Protein AF-A0A1W0A257-F1 (afdb_monomer)

Structure (mmCIF, N/CA/C/O backbone):
data_AF-A0A1W0A257-F1
#
_entry.id   AF-A0A1W0A257-F1
#
loop_
_atom_site.group_PDB
_atom_site.id
_atom_site.type_symbol
_atom_site.label_atom_id
_atom_site.label_alt_id
_atom_site.label_comp_id
_atom_site.label_asym_id
_atom_site.label_entity_id
_atom_site.label_seq_id
_atom_site.pdbx_PDB_ins_code
_atom_site.Cartn_x
_atom_site.Cartn_y
_atom_site.Cartn_z
_atom_site.occupancy
_atom_site.B_iso_or_equiv
_atom_site.auth_seq_id
_atom_site.auth_comp_id
_atom_site.auth_asym_id
_atom_site.auth_atom_id
_atom_site.pdbx_PDB_model_num
ATOM 1 N N . MET A 1 1 ? -15.134 -41.918 17.487 1.00 39.72 1 MET A N 1
ATOM 2 C CA . MET A 1 1 ? -14.178 -40.798 17.633 1.00 39.72 1 MET A CA 1
ATOM 3 C C . MET A 1 1 ? -14.785 -39.585 16.946 1.00 39.72 1 MET A C 1
ATOM 5 O O . MET A 1 1 ? -15.093 -39.672 15.767 1.00 39.72 1 MET A O 1
ATOM 9 N N . LYS A 1 2 ? -15.097 -38.526 17.698 1.00 40.44 2 LYS A N 1
ATOM 10 C CA . LYS A 1 2 ? -15.828 -37.349 17.209 1.00 40.44 2 LYS A CA 1
ATOM 11 C C . LYS A 1 2 ? -14.792 -36.255 16.940 1.00 40.44 2 LYS A C 1
ATOM 13 O O . LYS A 1 2 ? -14.218 -35.728 17.884 1.00 40.44 2 LYS A O 1
ATOM 18 N N . ILE A 1 3 ? -14.491 -36.000 15.667 1.00 46.06 3 ILE A N 1
ATOM 19 C CA . ILE A 1 3 ? -13.588 -34.922 15.248 1.00 46.06 3 ILE A CA 1
ATOM 20 C C . ILE A 1 3 ? -14.359 -33.618 15.453 1.00 46.06 3 ILE A C 1
ATOM 22 O O . ILE A 1 3 ? -15.246 -33.281 14.673 1.00 46.06 3 ILE A O 1
ATOM 26 N N . ILE A 1 4 ? -14.082 -32.930 16.557 1.00 49.66 4 ILE A N 1
ATOM 27 C CA . ILE A 1 4 ? -14.524 -31.553 16.762 1.00 49.66 4 ILE A CA 1
ATOM 28 C C . ILE A 1 4 ? -13.617 -30.713 15.866 1.00 49.66 4 ILE A C 1
ATOM 30 O O . ILE A 1 4 ? -12.451 -30.494 16.184 1.00 49.66 4 ILE A O 1
ATOM 34 N N . GLY A 1 5 ? -14.129 -30.338 14.694 1.00 44.81 5 GLY A N 1
ATOM 35 C CA . GLY A 1 5 ? -13.441 -29.429 13.790 1.00 44.81 5 GLY A CA 1
ATOM 36 C C . GLY A 1 5 ? -13.273 -28.076 14.471 1.00 44.81 5 GLY A C 1
ATOM 37 O O . GLY A 1 5 ? -14.252 -27.357 14.661 1.00 44.81 5 GLY A O 1
ATOM 38 N N . LEU A 1 6 ? -12.037 -27.745 14.851 1.00 45.88 6 LEU A N 1
ATOM 39 C CA . LEU A 1 6 ? -11.645 -26.372 15.142 1.00 45.88 6 LEU A CA 1
ATOM 40 C C . LEU A 1 6 ? -11.796 -25.572 13.845 1.00 45.88 6 LEU A C 1
ATOM 42 O O . LEU A 1 6 ? -10.933 -25.622 12.971 1.00 45.88 6 LEU A O 1
ATOM 46 N N . LEU A 1 7 ? -12.912 -24.861 13.702 1.00 47.00 7 LEU A N 1
ATOM 47 C CA . LEU A 1 7 ? -12.991 -23.771 12.738 1.00 47.00 7 LEU A CA 1
ATOM 48 C C . LEU A 1 7 ? -11.949 -22.715 13.141 1.00 47.00 7 LEU A C 1
ATOM 50 O O . LEU A 1 7 ? -11.814 -22.444 14.340 1.00 47.00 7 LEU A O 1
ATOM 54 N N . PRO A 1 8 ? -11.201 -22.133 12.187 1.00 46.59 8 PRO A N 1
ATOM 55 C CA . PRO A 1 8 ? -10.259 -21.068 12.490 1.00 46.59 8 PRO A CA 1
ATOM 56 C C . PRO A 1 8 ? -11.037 -19.909 13.113 1.00 46.59 8 PRO A C 1
ATOM 58 O O . PRO A 1 8 ? -11.874 -19.277 12.470 1.00 46.59 8 PRO A O 1
ATOM 61 N N . PHE A 1 9 ? -10.794 -19.685 14.401 1.00 48.00 9 PHE A N 1
ATOM 62 C CA . PHE A 1 9 ? -11.344 -18.576 15.160 1.00 48.00 9 PHE A CA 1
ATOM 63 C C . PHE A 1 9 ? -10.689 -17.307 14.609 1.00 48.00 9 PHE A C 1
ATOM 65 O O . PHE A 1 9 ? -9.578 -16.957 15.000 1.00 48.00 9 PHE A O 1
ATOM 72 N N . VAL A 1 10 ? -11.326 -16.658 13.634 1.00 48.69 10 VAL A N 1
ATOM 73 C CA . VAL A 1 10 ? -10.924 -15.312 13.225 1.00 48.69 10 VAL A CA 1
ATOM 74 C C . VAL A 1 10 ? -11.527 -14.381 14.275 1.00 48.69 10 VAL A C 1
ATOM 76 O O . VAL A 1 10 ? -12.754 -14.336 14.386 1.00 48.69 10 VAL A O 1
ATOM 79 N N . PRO A 1 11 ? -10.722 -13.719 15.122 1.00 54.09 11 PRO A N 1
ATOM 80 C CA . PRO A 1 11 ? -11.260 -12.831 16.138 1.00 54.09 11 PRO A CA 1
ATOM 81 C C . PRO A 1 11 ? -11.994 -11.687 15.436 1.00 54.09 11 PRO A C 1
ATOM 83 O O . PRO A 1 11 ? -11.374 -10.847 14.789 1.00 54.09 11 PRO A O 1
ATOM 86 N N . PHE A 1 12 ? -13.321 -11.674 15.543 1.00 47.66 12 PHE A N 1
ATOM 87 C CA . PHE A 1 12 ? -14.117 -10.527 15.133 1.00 47.66 12 PHE A CA 1
ATOM 88 C C . PHE A 1 12 ? -13.803 -9.385 16.094 1.00 47.66 12 PHE A C 1
ATOM 90 O O . PHE A 1 12 ? -14.078 -9.475 17.293 1.00 47.66 12 PHE A O 1
ATOM 97 N N . VAL A 1 13 ? -13.198 -8.322 15.574 1.00 55.66 13 VAL A N 1
ATOM 98 C CA . VAL A 1 13 ? -13.011 -7.093 16.337 1.00 55.66 13 VAL A CA 1
ATOM 99 C C . VAL A 1 13 ? -14.348 -6.365 16.289 1.00 55.66 13 VAL A C 1
ATOM 101 O O . VAL A 1 13 ? -14.792 -5.936 15.231 1.00 55.66 13 VAL A O 1
ATOM 104 N N . THR A 1 14 ? -15.039 -6.265 17.422 1.00 56.56 14 THR A N 1
ATOM 105 C CA . THR A 1 14 ? -16.242 -5.434 17.520 1.00 56.56 14 THR A CA 1
ATOM 106 C C . THR A 1 14 ? -15.814 -3.968 17.522 1.00 56.56 14 THR A C 1
ATOM 108 O O . THR A 1 14 ? -15.308 -3.482 18.534 1.00 56.56 14 THR A O 1
ATOM 111 N N . GLY A 1 15 ? -15.987 -3.281 16.395 1.00 63.34 15 GLY A N 1
ATOM 112 C CA . GLY A 1 15 ? -15.700 -1.858 16.223 1.00 63.34 15 GLY A CA 1
ATOM 113 C C . GLY A 1 15 ? -16.736 -1.192 15.321 1.00 63.34 15 GLY A C 1
ATOM 114 O O . GLY A 1 15 ? -17.478 -1.861 14.605 1.00 63.34 15 GLY A O 1
ATOM 115 N N . THR A 1 16 ? -16.833 0.133 15.393 1.00 81.31 16 THR A N 1
ATOM 116 C CA . THR A 1 16 ? -17.592 0.922 14.414 1.00 81.31 16 THR A CA 1
ATOM 117 C C . THR A 1 16 ? -16.906 0.819 13.052 1.00 81.31 16 THR A C 1
ATOM 119 O O . THR A 1 16 ? -15.679 0.864 12.996 1.00 81.31 16 THR A O 1
ATOM 122 N N . GLU A 1 17 ? -17.664 0.669 11.961 1.00 85.06 17 GLU A N 1
ATOM 123 C CA . GLU A 1 17 ? -17.071 0.642 10.616 1.00 85.06 17 GLU A CA 1
ATOM 124 C C . GLU A 1 17 ? -16.333 1.957 10.330 1.00 85.06 17 GLU A C 1
ATOM 126 O O . GLU A 1 17 ? -16.857 3.036 10.619 1.00 85.06 17 GLU A O 1
ATOM 131 N N . CYS A 1 18 ? -15.121 1.860 9.783 1.00 83.62 18 CYS A N 1
ATOM 132 C CA . CYS A 1 18 ? -14.319 3.021 9.436 1.00 83.62 18 CYS A CA 1
ATOM 133 C C . CYS A 1 18 ? -15.020 3.802 8.337 1.00 83.62 18 CYS A C 1
ATOM 135 O O . CYS A 1 18 ? -15.372 3.255 7.288 1.00 83.62 18 CYS A O 1
ATOM 137 N N . VAL A 1 19 ? -15.149 5.105 8.544 1.00 82.44 19 VAL A N 1
ATOM 138 C CA . VAL A 1 19 ? -15.552 6.014 7.473 1.00 82.44 19 VAL A CA 1
ATOM 139 C C . VAL A 1 19 ? -14.306 6.590 6.802 1.00 82.44 19 VAL A C 1
ATOM 141 O O . VAL A 1 19 ? -13.286 6.781 7.463 1.00 82.44 19 VAL A O 1
ATOM 144 N N . PRO A 1 20 ? -14.335 6.916 5.500 1.00 73.56 20 PRO A N 1
ATOM 145 C CA . PRO A 1 20 ? -13.094 7.254 4.805 1.00 73.56 20 PRO A CA 1
ATOM 146 C C . PRO A 1 20 ? -12.409 8.538 5.298 1.00 73.56 20 PRO A C 1
ATOM 148 O O . PRO A 1 20 ? -11.192 8.662 5.185 1.00 73.56 20 PRO A O 1
ATOM 151 N N . VAL A 1 21 ? -13.150 9.432 5.964 1.00 78.12 21 VAL A N 1
ATOM 152 C CA . VAL A 1 21 ? -12.579 10.601 6.655 1.00 78.12 21 VAL A CA 1
ATOM 153 C C . VAL A 1 21 ? -11.609 10.219 7.783 1.00 78.12 21 VAL A C 1
ATOM 155 O O . VAL A 1 21 ? -10.649 10.943 8.020 1.00 78.12 21 VAL A O 1
ATOM 158 N N . GLU A 1 22 ? -11.794 9.069 8.440 1.00 80.50 22 GLU A N 1
ATOM 159 C CA . GLU A 1 22 ? -10.891 8.597 9.501 1.00 80.50 22 GLU A CA 1
ATOM 160 C C . GLU A 1 22 ? -9.545 8.118 8.941 1.00 80.50 22 GLU A C 1
ATOM 162 O O . GLU A 1 22 ? -8.522 8.218 9.614 1.00 80.50 22 GLU A O 1
ATOM 167 N N . LEU A 1 23 ? -9.525 7.646 7.691 1.00 79.00 23 LEU A N 1
ATOM 168 C CA . LEU A 1 23 ? -8.306 7.221 6.997 1.00 79.00 23 LEU A CA 1
ATOM 169 C C . LEU A 1 23 ? -7.637 8.356 6.214 1.00 79.00 23 LEU A C 1
ATOM 171 O O . LEU A 1 23 ? -6.465 8.237 5.855 1.00 79.00 23 LEU A O 1
ATOM 175 N N . GLY A 1 24 ? -8.363 9.449 5.958 1.00 78.50 24 GLY A N 1
ATOM 176 C CA . GLY A 1 24 ? -7.895 10.620 5.216 1.00 78.50 24 GLY A CA 1
ATOM 177 C C . GLY A 1 24 ? -6.495 11.091 5.623 1.00 78.50 24 GLY A C 1
ATOM 178 O O . GLY A 1 24 ? -5.630 11.158 4.754 1.00 78.50 24 GLY A O 1
ATOM 179 N N . PRO A 1 25 ? -6.197 11.302 6.921 1.00 80.06 25 PRO A N 1
ATOM 180 C CA . PRO A 1 25 ? -4.873 11.748 7.360 1.00 80.06 25 PRO A CA 1
ATOM 181 C C . PRO A 1 25 ? -3.723 10.808 6.968 1.00 80.06 25 PRO A C 1
ATOM 183 O O . PRO A 1 25 ? -2.6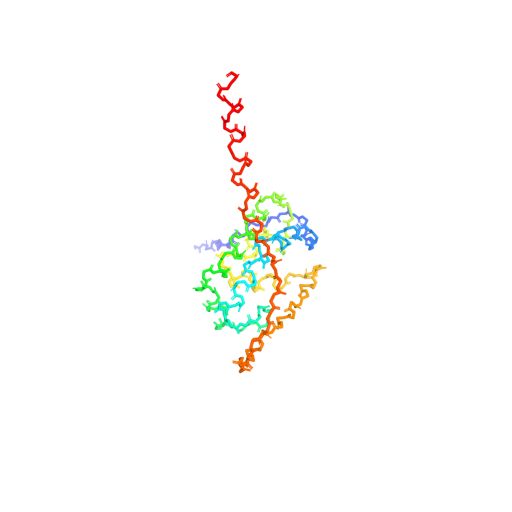07 11.267 6.722 1.00 80.06 25 PRO A O 1
ATOM 186 N N . ALA A 1 26 ? -3.975 9.496 6.888 1.00 81.94 26 ALA A N 1
ATOM 187 C CA . ALA A 1 26 ? -2.960 8.532 6.473 1.00 81.94 26 ALA A CA 1
ATOM 188 C C . ALA A 1 26 ? -2.683 8.609 4.964 1.00 81.94 26 ALA A C 1
ATOM 190 O O . ALA A 1 26 ? -1.521 8.594 4.549 1.00 81.94 26 ALA A O 1
ATOM 191 N N . TYR A 1 27 ? -3.735 8.760 4.153 1.00 75.75 27 TYR A N 1
ATOM 192 C CA . TYR A 1 27 ? -3.629 8.939 2.702 1.00 75.75 27 TYR A CA 1
ATOM 193 C C . TYR A 1 27 ? -3.065 10.306 2.301 1.00 75.75 27 TYR A C 1
ATOM 195 O O . TYR A 1 27 ? -2.302 10.401 1.345 1.00 75.75 27 TYR A O 1
ATOM 203 N N . GLU A 1 28 ? -3.407 11.361 3.037 1.00 79.06 28 GLU A N 1
ATOM 204 C CA . GLU A 1 28 ? -2.981 12.733 2.751 1.00 79.06 28 GLU A CA 1
ATOM 205 C C . GLU A 1 28 ? -1.569 13.048 3.250 1.00 79.06 28 GLU A C 1
ATOM 207 O O . GLU A 1 28 ? -1.047 14.132 2.977 1.00 79.06 28 GLU A O 1
ATOM 212 N N . SER A 1 29 ? -0.914 12.114 3.948 1.00 80.19 29 SER A N 1
ATOM 213 C CA . SER A 1 29 ? 0.439 12.355 4.434 1.00 80.19 29 SER A CA 1
ATOM 214 C C . SER A 1 29 ? 1.379 12.696 3.270 1.00 80.19 29 SER A C 1
ATOM 216 O O . SER A 1 29 ? 1.441 12.012 2.244 1.00 80.19 29 SER A O 1
ATOM 218 N N . THR A 1 30 ? 2.147 13.775 3.430 1.00 78.88 30 THR A N 1
ATOM 219 C CA . THR A 1 30 ? 3.084 14.258 2.404 1.00 78.88 30 THR A CA 1
ATOM 220 C C . THR A 1 30 ? 4.064 13.167 1.967 1.00 78.88 30 THR A C 1
ATOM 222 O O . THR A 1 30 ? 4.431 13.096 0.797 1.00 78.88 30 THR A O 1
ATOM 225 N N . ALA A 1 31 ? 4.458 12.283 2.890 1.00 78.69 31 ALA A N 1
ATOM 226 C CA . ALA A 1 31 ? 5.304 11.133 2.594 1.00 78.69 31 ALA A CA 1
ATOM 227 C C . ALA A 1 31 ? 4.631 10.167 1.605 1.00 78.69 31 ALA A C 1
ATOM 229 O O . ALA A 1 31 ? 5.224 9.858 0.573 1.00 78.69 31 ALA A O 1
ATOM 230 N N . VAL A 1 32 ? 3.384 9.753 1.867 1.00 83.38 32 VAL A N 1
ATOM 231 C CA . VAL A 1 32 ? 2.618 8.872 0.968 1.00 83.38 32 VAL A CA 1
ATOM 232 C C . VAL A 1 32 ? 2.498 9.491 -0.425 1.00 83.38 32 VAL A C 1
ATOM 234 O O . VAL A 1 32 ? 2.820 8.835 -1.413 1.00 83.38 32 VAL A O 1
ATOM 237 N N . ASN A 1 33 ? 2.144 10.774 -0.514 1.00 81.75 33 ASN A N 1
ATOM 238 C CA . ASN A 1 33 ? 2.005 11.469 -1.797 1.00 81.75 33 ASN A CA 1
ATOM 239 C C . ASN A 1 33 ? 3.323 11.558 -2.587 1.00 81.75 33 ASN A C 1
ATOM 241 O O . ASN A 1 33 ? 3.341 11.315 -3.797 1.00 81.75 33 ASN A O 1
ATOM 245 N N . ASN A 1 34 ? 4.441 11.845 -1.914 1.00 88.50 34 ASN A N 1
ATOM 246 C CA . ASN A 1 34 ? 5.758 11.879 -2.555 1.00 88.50 34 ASN A CA 1
ATOM 247 C C . ASN A 1 34 ? 6.155 10.503 -3.110 1.00 88.50 34 ASN A C 1
ATOM 249 O O . ASN A 1 34 ? 6.668 10.409 -4.229 1.00 88.50 34 ASN A O 1
ATOM 253 N N . TYR A 1 35 ? 5.888 9.432 -2.359 1.00 90.50 35 TYR A N 1
ATOM 254 C CA . TYR A 1 35 ? 6.213 8.075 -2.789 1.00 90.50 35 TYR A CA 1
ATOM 255 C C . TYR A 1 35 ? 5.274 7.545 -3.874 1.00 90.50 35 TYR A C 1
ATOM 257 O O . TYR A 1 35 ? 5.736 6.812 -4.742 1.00 90.50 35 TYR A O 1
ATOM 265 N N . ILE A 1 36 ? 4.005 7.970 -3.917 1.00 87.00 36 ILE A N 1
ATOM 266 C CA . ILE A 1 36 ? 3.097 7.675 -5.040 1.00 87.00 36 ILE A CA 1
ATOM 267 C C . ILE A 1 36 ? 3.677 8.221 -6.349 1.00 87.00 36 ILE A C 1
ATOM 269 O O . ILE A 1 36 ? 3.768 7.492 -7.339 1.00 87.00 36 ILE A O 1
ATOM 273 N N . ALA A 1 37 ? 4.127 9.479 -6.349 1.00 87.50 37 ALA A N 1
ATOM 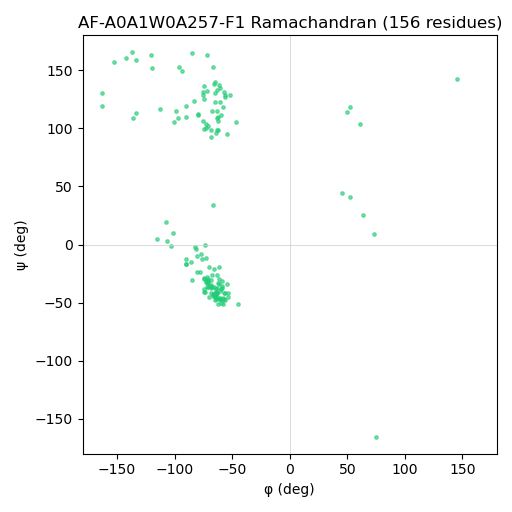274 C CA . ALA A 1 37 ? 4.727 10.093 -7.529 1.00 87.50 37 ALA A CA 1
ATOM 275 C C . ALA A 1 37 ? 6.042 9.402 -7.939 1.00 87.50 37 ALA A C 1
ATOM 277 O O . ALA A 1 37 ? 6.260 9.132 -9.122 1.00 87.50 37 ALA A O 1
ATOM 278 N N . ALA A 1 38 ? 6.906 9.081 -6.971 1.00 88.94 38 ALA A N 1
ATOM 279 C CA . ALA A 1 38 ? 8.166 8.383 -7.228 1.00 88.94 38 ALA A CA 1
ATOM 280 C C . ALA A 1 38 ? 7.948 6.953 -7.753 1.00 88.94 38 ALA A C 1
ATOM 282 O O . ALA A 1 38 ? 8.568 6.557 -8.735 1.00 88.94 38 ALA A O 1
ATOM 283 N N . CYS A 1 39 ? 7.016 6.207 -7.161 1.00 92.06 39 CYS A N 1
ATOM 284 C CA . CYS A 1 39 ? 6.637 4.867 -7.601 1.00 92.06 39 CYS A CA 1
ATOM 285 C C . CYS A 1 39 ? 6.084 4.873 -9.031 1.00 92.06 39 CYS A C 1
ATOM 287 O O . CYS A 1 39 ? 6.524 4.084 -9.863 1.00 92.06 39 CYS A O 1
ATOM 289 N N . GLY A 1 40 ? 5.174 5.799 -9.358 1.00 91.31 40 GLY A N 1
ATOM 290 C CA . GLY A 1 40 ? 4.660 5.919 -10.724 1.00 91.31 40 GLY A CA 1
ATOM 291 C C . GLY A 1 40 ? 5.765 6.219 -11.745 1.00 91.31 40 GLY A C 1
ATOM 292 O O . GLY A 1 40 ? 5.787 5.654 -12.839 1.00 91.31 40 GLY A O 1
ATOM 293 N N . LYS A 1 41 ? 6.744 7.049 -11.364 1.00 90.81 41 LYS A N 1
ATOM 294 C CA . LYS A 1 41 ? 7.928 7.321 -12.188 1.00 90.81 41 LYS A CA 1
ATOM 295 C C . LYS A 1 41 ? 8.789 6.072 -12.398 1.00 90.81 41 LYS A C 1
ATOM 297 O O . LYS A 1 41 ? 9.191 5.823 -13.532 1.00 90.81 41 LYS A O 1
ATOM 302 N N . ASP A 1 42 ? 9.045 5.291 -11.352 1.00 90.81 42 ASP A N 1
ATOM 303 C CA . ASP A 1 42 ? 9.845 4.061 -11.439 1.00 90.81 42 ASP A CA 1
ATOM 304 C C . ASP A 1 42 ? 9.165 2.977 -12.285 1.00 90.81 42 ASP A C 1
ATOM 306 O O . ASP A 1 42 ? 9.831 2.260 -13.029 1.00 90.81 42 ASP A O 1
ATOM 310 N N . LEU A 1 43 ? 7.835 2.877 -12.204 1.00 90.75 43 LEU A N 1
ATOM 311 C CA . LEU A 1 43 ? 7.041 1.945 -13.008 1.00 90.75 43 LEU A CA 1
ATOM 312 C C . LEU A 1 43 ? 6.782 2.450 -14.437 1.00 90.75 43 LEU A C 1
ATOM 314 O O . LEU A 1 43 ? 6.261 1.704 -15.265 1.00 90.75 43 LEU A O 1
ATOM 318 N N . GLY A 1 44 ? 7.110 3.711 -14.733 1.00 89.88 44 GLY A N 1
ATOM 319 C CA . GLY A 1 44 ? 6.817 4.344 -16.018 1.00 89.88 44 GLY A CA 1
ATOM 320 C C . GLY A 1 44 ? 5.317 4.477 -16.301 1.00 89.88 44 GLY A C 1
ATOM 321 O O . GLY A 1 44 ? 4.912 4.502 -17.462 1.00 89.88 44 GLY A O 1
ATOM 322 N N . MET A 1 45 ? 4.480 4.527 -15.261 1.00 85.69 45 MET A N 1
ATOM 323 C CA . MET A 1 45 ? 3.026 4.565 -15.392 1.00 85.69 45 MET A CA 1
ATOM 324 C C . MET A 1 45 ? 2.348 5.258 -14.211 1.00 85.69 45 MET A C 1
ATOM 326 O O . MET A 1 45 ? 2.866 5.285 -13.099 1.00 85.69 45 MET A O 1
ATOM 330 N N . ASN A 1 46 ? 1.134 5.761 -14.428 1.00 86.31 46 ASN A N 1
ATOM 331 C CA . ASN A 1 46 ? 0.307 6.229 -13.320 1.00 86.31 46 ASN A CA 1
ATOM 332 C C . ASN A 1 46 ? -0.257 5.044 -12.536 1.00 86.31 46 ASN A C 1
ATOM 334 O O . ASN A 1 46 ? -0.764 4.081 -13.120 1.00 86.31 46 ASN A O 1
ATOM 338 N N . LEU A 1 47 ? -0.207 5.148 -11.210 1.00 87.81 47 LEU A N 1
ATOM 339 C CA . LEU A 1 47 ? -0.806 4.157 -10.329 1.00 87.81 47 LEU A CA 1
ATOM 340 C C . LEU A 1 47 ? -2.327 4.330 -10.354 1.00 87.81 47 LEU A C 1
ATOM 342 O O . LEU A 1 47 ? -2.841 5.423 -10.123 1.00 87.81 47 LEU A O 1
ATOM 346 N N . THR A 1 48 ? -3.053 3.258 -10.657 1.00 87.75 48 THR A N 1
ATOM 347 C CA . THR A 1 48 ? -4.521 3.271 -10.730 1.00 87.75 48 THR A CA 1
ATOM 348 C C . THR A 1 48 ? -5.096 2.026 -10.072 1.00 87.75 48 THR A C 1
ATOM 350 O O . THR A 1 48 ? -4.391 1.040 -9.860 1.00 87.75 48 THR A O 1
ATOM 353 N N . CYS A 1 49 ? -6.397 2.033 -9.794 1.00 87.94 49 CYS A N 1
ATOM 354 C CA . CYS A 1 49 ? -7.090 0.858 -9.268 1.00 87.94 49 CYS A CA 1
ATOM 355 C C . CYS A 1 49 ? -7.333 -0.255 -10.298 1.00 87.94 49 CYS A C 1
ATOM 357 O O . CYS A 1 49 ? -7.871 -1.303 -9.953 1.00 87.94 49 CYS A O 1
ATOM 359 N N . SER A 1 50 ? -6.914 -0.057 -11.550 1.00 87.75 50 SER A N 1
ATOM 360 C CA . SER A 1 50 ? -7.067 -1.022 -12.643 1.00 87.75 50 SER A CA 1
ATOM 361 C C . SER A 1 50 ? -5.746 -1.684 -13.047 1.00 87.75 50 SER A C 1
ATOM 363 O O . SER A 1 50 ? -5.638 -2.210 -14.153 1.00 87.75 50 SER A O 1
ATOM 365 N N . MET A 1 51 ? -4.730 -1.649 -12.179 1.00 87.69 51 MET A N 1
ATOM 366 C CA . MET A 1 51 ? -3.441 -2.290 -12.452 1.00 87.69 51 MET A CA 1
ATOM 367 C C . MET A 1 51 ? -3.576 -3.813 -12.548 1.00 87.69 51 MET A C 1
ATOM 369 O O . MET A 1 51 ? -4.291 -4.449 -11.771 1.00 87.69 51 MET A O 1
ATOM 373 N N . THR A 1 52 ? -2.869 -4.409 -13.507 1.00 91.56 52 THR A N 1
ATOM 374 C CA . THR A 1 52 ? -2.844 -5.862 -13.698 1.00 91.56 52 THR A CA 1
ATOM 375 C C . THR A 1 52 ? -2.056 -6.553 -12.583 1.00 91.56 52 THR A C 1
ATOM 377 O O . THR A 1 52 ? -1.255 -5.931 -11.882 1.00 91.56 52 THR A O 1
ATOM 380 N N . ASN A 1 53 ? -2.231 -7.870 -12.430 1.00 90.56 53 ASN A N 1
ATOM 381 C CA . ASN A 1 53 ? -1.436 -8.639 -11.465 1.00 90.56 53 ASN A CA 1
ATOM 382 C C . ASN A 1 53 ? 0.074 -8.536 -11.741 1.00 90.56 53 ASN A C 1
ATOM 384 O O . ASN A 1 53 ? 0.846 -8.450 -10.790 1.00 90.56 53 ASN A O 1
ATOM 388 N N . ASP A 1 54 ? 0.488 -8.478 -13.010 1.00 92.50 54 ASP A N 1
ATOM 389 C CA . ASP A 1 54 ? 1.899 -8.310 -13.374 1.00 92.50 54 ASP A CA 1
ATOM 390 C C . ASP A 1 54 ? 2.427 -6.935 -12.950 1.00 92.50 54 ASP A C 1
ATOM 392 O O . ASP A 1 54 ? 3.506 -6.835 -12.374 1.00 92.50 54 ASP A O 1
ATOM 396 N N . GLN A 1 55 ? 1.644 -5.872 -13.157 1.00 92.25 55 GLN A N 1
ATOM 397 C CA . GLN A 1 55 ? 2.008 -4.520 -12.724 1.00 92.25 55 GLN A CA 1
ATOM 398 C C . GLN A 1 55 ? 2.112 -4.419 -11.195 1.00 92.25 55 GLN A C 1
ATOM 400 O O . GLN A 1 55 ? 3.026 -3.778 -10.680 1.00 92.25 55 GLN A O 1
ATOM 405 N N . LEU A 1 56 ? 1.224 -5.094 -10.462 1.00 91.81 56 LEU A N 1
ATOM 406 C CA . LEU A 1 56 ? 1.282 -5.177 -9.000 1.00 91.81 56 LEU A CA 1
ATOM 407 C C . LEU A 1 56 ? 2.495 -5.985 -8.513 1.00 91.81 56 LEU A C 1
ATOM 409 O O . LEU A 1 56 ? 3.127 -5.606 -7.532 1.00 91.81 56 LEU A O 1
ATOM 413 N N . ALA A 1 57 ? 2.872 -7.053 -9.219 1.00 92.81 57 ALA A N 1
ATOM 414 C CA . ALA A 1 57 ? 4.068 -7.829 -8.895 1.00 92.81 57 ALA A CA 1
ATOM 415 C C . ALA A 1 57 ? 5.371 -7.051 -9.153 1.00 92.81 57 ALA A C 1
ATOM 417 O O . ALA A 1 57 ? 6.369 -7.278 -8.468 1.00 92.81 57 ALA A O 1
ATOM 418 N N . ILE A 1 58 ? 5.381 -6.144 -10.138 1.00 92.56 58 ILE A N 1
ATOM 419 C CA . ILE A 1 58 ? 6.496 -5.210 -10.346 1.00 92.56 58 ILE A CA 1
ATOM 420 C C . ILE A 1 58 ? 6.518 -4.179 -9.213 1.00 92.56 58 ILE A C 1
ATOM 422 O O . ILE A 1 58 ? 7.573 -3.965 -8.628 1.00 92.56 58 ILE A O 1
ATOM 426 N N . MET A 1 59 ? 5.362 -3.612 -8.850 1.00 93.00 59 MET A N 1
ATOM 427 C CA . MET A 1 59 ? 5.228 -2.662 -7.739 1.00 93.00 59 MET A CA 1
ATOM 428 C C . MET A 1 59 ? 5.796 -3.212 -6.422 1.00 93.00 59 MET A C 1
ATOM 430 O O . MET A 1 59 ? 6.522 -2.497 -5.738 1.00 93.00 59 MET A O 1
ATOM 434 N N . ASP A 1 60 ? 5.548 -4.487 -6.102 1.00 92.94 60 ASP A N 1
ATOM 435 C CA . ASP A 1 60 ? 6.109 -5.153 -4.912 1.00 92.94 60 ASP A CA 1
ATOM 436 C C . ASP A 1 60 ? 7.648 -5.224 -4.903 1.00 92.94 60 ASP A C 1
ATOM 438 O O . ASP A 1 60 ? 8.251 -5.427 -3.853 1.00 92.94 60 ASP A O 1
ATOM 442 N N . LYS A 1 61 ? 8.303 -5.074 -6.059 1.00 92.44 61 LYS A N 1
ATOM 443 C CA . LYS A 1 61 ? 9.768 -5.113 -6.203 1.00 92.44 61 LYS A CA 1
ATOM 444 C C . LYS A 1 61 ? 10.388 -3.728 -6.365 1.00 92.44 61 LYS A C 1
ATOM 446 O O . LYS A 1 61 ? 11.606 -3.623 -6.507 1.00 92.44 61 LYS A O 1
ATOM 451 N N . THR A 1 62 ? 9.575 -2.677 -6.382 1.00 93.31 62 THR A N 1
ATOM 452 C CA . THR A 1 62 ? 10.027 -1.309 -6.622 1.00 93.31 62 THR A CA 1
ATOM 453 C C . THR A 1 62 ? 10.172 -0.572 -5.287 1.00 93.31 62 THR A C 1
ATOM 455 O O . THR A 1 62 ? 9.164 -0.321 -4.623 1.00 93.31 62 THR A O 1
ATOM 458 N N . PRO A 1 63 ? 11.394 -0.163 -4.886 1.00 90.62 63 PRO A N 1
ATOM 459 C CA . PRO A 1 63 ? 11.642 0.394 -3.553 1.00 90.62 63 PRO A CA 1
ATOM 460 C C . PRO A 1 63 ? 10.778 1.612 -3.203 1.00 90.62 63 PRO A C 1
ATOM 462 O O . PRO A 1 63 ? 10.248 1.697 -2.098 1.00 90.62 63 PRO A O 1
ATOM 465 N N . ASN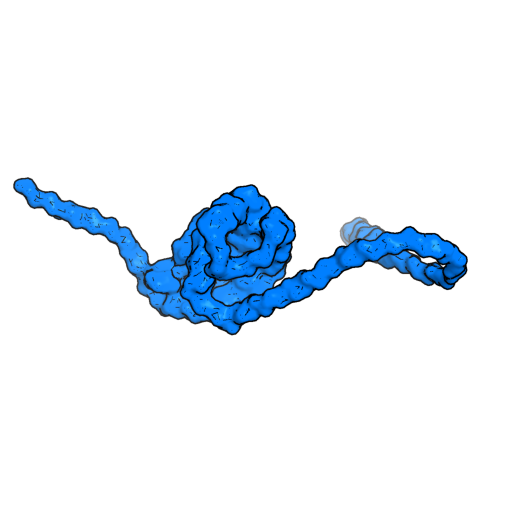 A 1 64 ? 10.575 2.544 -4.143 1.00 90.44 64 ASN A N 1
ATOM 466 C CA . ASN A 1 64 ? 9.732 3.719 -3.894 1.00 90.44 64 ASN A CA 1
ATOM 467 C C . ASN A 1 64 ? 8.249 3.363 -3.728 1.00 90.44 64 ASN A C 1
ATOM 469 O O . ASN A 1 64 ? 7.526 4.084 -3.047 1.00 90.44 64 ASN A O 1
ATOM 473 N N . CYS A 1 65 ? 7.791 2.253 -4.310 1.00 91.62 65 CYS A N 1
ATOM 474 C CA . CYS A 1 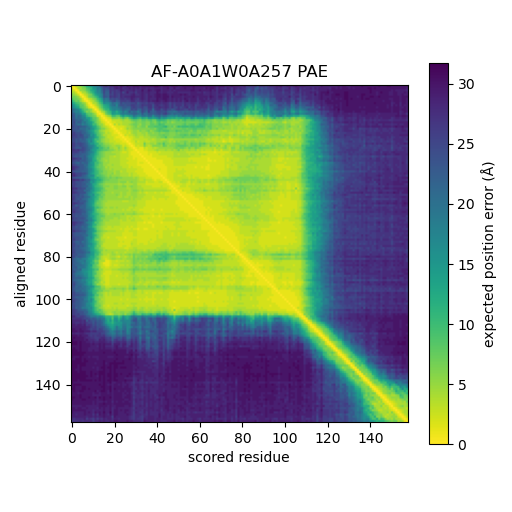65 ? 6.430 1.768 -4.114 1.00 91.62 65 CYS A CA 1
ATOM 475 C C . CYS A 1 65 ? 6.259 1.149 -2.725 1.00 91.62 65 CYS A C 1
ATOM 477 O O . CYS A 1 65 ? 5.276 1.429 -2.048 1.00 91.62 65 CYS A O 1
ATOM 479 N N . GLU A 1 66 ? 7.241 0.384 -2.246 1.00 92.19 66 GLU A N 1
ATOM 480 C CA . GLU A 1 66 ? 7.234 -0.155 -0.881 1.00 92.19 66 GLU A CA 1
ATOM 481 C C . GLU A 1 66 ? 7.157 0.961 0.178 1.00 92.19 66 GLU A C 1
ATOM 483 O O . GLU A 1 66 ? 6.429 0.848 1.168 1.00 92.19 66 GLU A O 1
ATOM 488 N N . GLN A 1 67 ? 7.824 2.094 -0.065 1.00 91.75 67 GLN A N 1
ATOM 489 C CA . GLN A 1 67 ? 7.779 3.250 0.834 1.00 91.75 67 GLN A CA 1
ATOM 490 C C . GLN A 1 67 ? 6.386 3.883 0.973 1.00 91.75 67 GLN A C 1
ATOM 492 O O . GLN A 1 67 ? 6.090 4.455 2.026 1.00 91.75 67 GLN A O 1
ATOM 497 N N . ILE A 1 68 ? 5.504 3.746 -0.027 1.00 89.75 68 ILE A N 1
ATOM 498 C CA . ILE A 1 68 ? 4.090 4.143 0.095 1.00 89.75 68 ILE A CA 1
ATOM 499 C C . ILE A 1 68 ? 3.445 3.352 1.236 1.00 89.75 68 ILE A C 1
ATOM 501 O O . ILE A 1 68 ? 2.842 3.936 2.136 1.00 89.75 68 ILE A O 1
ATOM 505 N N . PHE A 1 69 ? 3.617 2.028 1.225 1.00 90.38 69 PHE A N 1
ATOM 506 C CA . PHE A 1 69 ? 3.028 1.127 2.211 1.00 90.38 69 PHE A CA 1
ATOM 507 C C . PHE A 1 69 ? 3.591 1.374 3.614 1.00 90.38 69 PHE A C 1
ATOM 509 O O . PHE A 1 69 ? 2.830 1.486 4.575 1.00 90.38 69 PHE A O 1
ATOM 516 N N . ILE A 1 70 ? 4.912 1.528 3.738 1.00 90.88 70 ILE A N 1
ATOM 517 C CA . ILE A 1 70 ? 5.570 1.831 5.019 1.00 90.88 70 ILE A CA 1
ATOM 518 C C . ILE A 1 70 ? 5.070 3.165 5.588 1.00 90.88 70 ILE A C 1
ATOM 520 O O . ILE A 1 70 ? 4.720 3.250 6.771 1.00 90.88 70 ILE A O 1
ATOM 524 N N . SER A 1 71 ? 4.997 4.202 4.751 1.00 89.44 71 SER A N 1
ATOM 525 C CA . SER A 1 71 ? 4.538 5.531 5.171 1.00 89.44 71 SER A CA 1
ATOM 526 C C . SER A 1 71 ? 3.076 5.503 5.605 1.00 89.44 71 SER A C 1
ATOM 528 O O . SER A 1 71 ? 2.729 6.058 6.646 1.00 89.44 71 SER A O 1
ATOM 530 N N . PHE A 1 72 ? 2.232 4.797 4.855 1.00 88.81 72 PHE A N 1
ATOM 531 C CA . PHE A 1 72 ? 0.821 4.649 5.176 1.00 88.81 72 PHE A CA 1
ATOM 532 C C . PHE A 1 72 ? 0.603 3.892 6.491 1.00 88.81 72 PHE A C 1
ATOM 534 O O . PHE A 1 72 ? -0.134 4.365 7.354 1.00 88.81 72 PHE A O 1
ATOM 541 N N . GLN A 1 73 ? 1.288 2.762 6.702 1.00 88.88 73 GLN A N 1
ATOM 542 C CA . GLN A 1 73 ? 1.219 2.033 7.974 1.00 88.88 73 GLN A CA 1
ATOM 543 C C . GLN A 1 73 ? 1.695 2.886 9.152 1.00 88.88 73 GLN A C 1
ATOM 545 O O . GLN A 1 73 ? 1.105 2.848 10.231 1.00 88.88 73 GLN A O 1
ATOM 550 N N . THR A 1 74 ? 2.751 3.673 8.950 1.00 89.25 74 THR A N 1
ATOM 551 C CA . THR A 1 74 ? 3.252 4.595 9.974 1.00 89.25 74 THR A CA 1
ATOM 552 C C . THR A 1 74 ? 2.190 5.628 10.339 1.00 89.25 74 THR A C 1
ATOM 554 O O . THR A 1 74 ? 1.911 5.824 11.521 1.00 89.25 74 THR A O 1
ATOM 557 N N . ALA A 1 75 ? 1.548 6.238 9.342 1.00 86.56 75 ALA A N 1
ATOM 558 C CA . ALA A 1 75 ? 0.489 7.214 9.565 1.00 86.56 75 ALA A CA 1
ATOM 559 C C . ALA A 1 75 ? -0.746 6.588 10.241 1.00 86.56 75 ALA A C 1
ATOM 561 O O . ALA A 1 75 ? -1.270 7.150 11.201 1.00 86.56 75 ALA A O 1
ATOM 562 N N . LEU A 1 76 ? -1.150 5.380 9.832 1.00 85.44 76 LEU A N 1
ATOM 563 C CA . LEU A 1 76 ? -2.222 4.628 10.490 1.00 85.44 76 LEU A CA 1
ATOM 564 C C . LEU A 1 76 ? -1.941 4.375 11.974 1.00 85.44 76 LEU A C 1
ATOM 566 O O . LEU A 1 76 ? -2.802 4.609 12.826 1.00 85.44 76 LEU A O 1
ATOM 570 N N . ASN A 1 77 ? -0.723 3.941 12.297 1.00 86.12 77 ASN A N 1
ATOM 571 C CA . ASN A 1 77 ? -0.315 3.705 13.679 1.00 86.12 77 ASN A CA 1
ATOM 572 C C . ASN A 1 77 ? -0.345 4.992 14.520 1.00 86.12 77 ASN A C 1
ATOM 574 O O . ASN A 1 77 ? -0.676 4.943 15.704 1.00 86.12 77 ASN A O 1
ATOM 578 N N . GLN A 1 78 ? -0.057 6.148 13.915 1.00 85.06 78 GLN A N 1
ATOM 579 C CA . GLN A 1 78 ? -0.132 7.450 14.586 1.00 85.06 78 GLN A CA 1
ATOM 580 C C . GLN A 1 78 ? -1.575 7.908 14.840 1.00 85.06 78 GLN A C 1
ATOM 582 O O . GLN A 1 78 ? -1.830 8.584 15.833 1.00 85.06 78 GLN A O 1
ATOM 587 N N . THR A 1 79 ? -2.526 7.519 13.989 1.00 78.25 79 THR A N 1
ATOM 588 C CA . THR A 1 79 ? -3.937 7.929 14.112 1.00 78.25 79 THR A CA 1
ATOM 589 C C . THR A 1 79 ? -4.745 7.189 15.189 1.00 78.25 79 THR A C 1
ATOM 591 O O . THR A 1 79 ? -5.862 7.602 15.481 1.00 78.25 79 THR A O 1
ATOM 594 N N . ASN A 1 80 ? -4.202 6.131 15.812 1.00 76.69 80 ASN A N 1
ATOM 595 C CA . ASN A 1 80 ? -4.861 5.333 16.867 1.00 76.69 80 ASN A CA 1
ATOM 596 C C . ASN A 1 80 ? -6.330 4.968 16.550 1.00 76.69 80 ASN A C 1
ATOM 598 O O . ASN A 1 80 ? -7.221 5.092 17.393 1.00 76.69 80 ASN A O 1
ATOM 602 N N . LEU A 1 81 ? -6.591 4.546 15.310 1.00 82.50 81 LEU A N 1
ATOM 603 C CA . LEU A 1 81 ? -7.944 4.246 14.847 1.00 82.50 81 LEU A CA 1
ATOM 604 C C . LEU A 1 81 ? -8.549 3.077 15.629 1.00 82.50 81 LEU A C 1
ATOM 606 O O . LEU A 1 81 ? -7.921 2.032 15.798 1.00 82.50 81 LEU A O 1
ATOM 610 N N . LYS A 1 82 ? -9.796 3.253 16.076 1.00 83.44 82 LYS A N 1
ATOM 611 C CA . LYS A 1 82 ? -10.582 2.227 16.789 1.00 83.44 82 LYS A CA 1
ATOM 612 C C . LYS A 1 82 ? -11.692 1.611 15.937 1.00 83.44 82 LYS A C 1
ATOM 614 O O . LYS A 1 82 ? -12.475 0.807 16.437 1.00 83.44 82 LYS A O 1
ATOM 619 N N . CYS A 1 83 ? -11.769 2.018 14.677 1.00 86.88 83 CYS A N 1
ATOM 620 C CA . CYS A 1 83 ? -12.746 1.532 13.724 1.00 86.88 83 CYS A CA 1
ATOM 621 C C . CYS A 1 83 ? -12.277 0.230 13.052 1.00 86.88 83 CYS A C 1
ATOM 623 O O . CYS A 1 83 ? -11.099 -0.136 13.117 1.00 86.88 83 CYS A O 1
ATOM 625 N N . THR A 1 84 ? -13.202 -0.472 12.405 1.00 88.00 84 THR A N 1
ATOM 626 C CA . THR A 1 84 ? -12.931 -1.683 11.620 1.00 88.00 84 THR A CA 1
ATOM 627 C C . THR A 1 84 ? -13.332 -1.496 10.168 1.00 88.00 84 THR A C 1
ATOM 629 O O . THR A 1 84 ? -14.251 -0.749 9.878 1.00 88.00 84 THR A O 1
ATOM 632 N N . ILE A 1 85 ? -12.675 -2.192 9.250 1.00 85.75 85 ILE A N 1
ATOM 633 C CA . ILE A 1 85 ? -13.076 -2.268 7.845 1.00 85.75 85 ILE A CA 1
ATOM 634 C C . ILE A 1 85 ? -13.503 -3.705 7.594 1.00 85.75 85 ILE A C 1
ATOM 636 O O . ILE A 1 85 ? -12.676 -4.609 7.731 1.00 85.75 85 ILE A O 1
ATOM 640 N N . ASN A 1 86 ? -14.772 -3.935 7.256 1.00 84.38 86 ASN A N 1
ATOM 641 C CA . ASN A 1 86 ? -15.319 -5.287 7.088 1.00 84.38 86 ASN A CA 1
ATOM 642 C C . ASN A 1 86 ? -15.044 -6.189 8.314 1.00 84.38 86 ASN A C 1
ATOM 644 O O . ASN A 1 86 ? -14.667 -7.354 8.176 1.00 84.38 86 ASN A O 1
ATOM 648 N N . GLY A 1 87 ? -15.177 -5.636 9.525 1.00 81.38 87 GLY A N 1
ATOM 649 C CA . GLY A 1 87 ? -14.969 -6.366 10.785 1.00 81.38 87 GLY A CA 1
ATOM 650 C C . GLY A 1 87 ? -13.516 -6.708 11.164 1.00 81.38 87 GLY A C 1
ATOM 651 O O . GLY A 1 87 ? -13.306 -7.446 12.131 1.00 81.38 87 GLY A O 1
ATOM 652 N N . VAL A 1 88 ? -12.508 -6.183 10.454 1.00 86.81 88 VAL A N 1
ATOM 653 C CA . VAL A 1 88 ? -11.080 -6.310 10.820 1.00 86.81 88 VAL A CA 1
ATOM 654 C C . VAL A 1 88 ? -10.424 -4.945 11.036 1.00 86.81 88 VAL A C 1
ATOM 656 O O . VAL A 1 88 ? -10.952 -3.918 10.623 1.00 86.81 88 VAL A O 1
ATOM 659 N N . THR A 1 89 ? -9.259 -4.903 11.687 1.00 87.88 89 THR A N 1
ATOM 660 C CA . THR A 1 89 ? -8.530 -3.633 11.874 1.00 87.88 89 THR A CA 1
ATOM 661 C C . THR A 1 89 ? -8.022 -3.075 10.536 1.00 87.88 89 THR A C 1
ATOM 663 O O . THR A 1 89 ? -7.727 -3.870 9.639 1.00 87.88 89 THR A O 1
ATOM 666 N N . PRO A 1 90 ? -7.833 -1.748 10.390 1.00 87.81 90 PRO A N 1
ATOM 667 C CA . PRO A 1 90 ? -7.278 -1.159 9.171 1.00 87.81 90 PRO A CA 1
ATOM 668 C C . PRO A 1 90 ? -5.942 -1.784 8.754 1.00 87.81 90 PRO A C 1
ATOM 670 O O . PRO A 1 90 ? -5.783 -2.171 7.601 1.00 87.81 90 PRO A O 1
ATOM 673 N N . LEU A 1 91 ? -5.011 -1.982 9.694 1.00 87.19 91 LEU A N 1
ATOM 674 C CA . LEU A 1 91 ? -3.727 -2.642 9.415 1.00 87.19 91 LEU A CA 1
ATOM 675 C C . LEU A 1 91 ? -3.909 -4.050 8.836 1.00 87.19 91 LEU A C 1
ATOM 677 O O . LEU A 1 91 ? -3.222 -4.426 7.893 1.00 87.19 91 LEU A O 1
ATOM 681 N N . THR A 1 92 ? -4.858 -4.823 9.368 1.00 88.56 92 THR A N 1
ATOM 682 C CA . THR A 1 92 ? -5.170 -6.155 8.835 1.00 88.56 92 THR A CA 1
ATOM 683 C C . THR A 1 92 ? -5.822 -6.073 7.456 1.00 88.56 92 THR A C 1
ATOM 685 O O . THR A 1 92 ? -5.468 -6.851 6.574 1.00 88.56 92 THR A O 1
ATOM 688 N N . PHE A 1 93 ? -6.751 -5.135 7.255 1.00 89.00 93 PHE A N 1
ATOM 689 C CA . PHE A 1 93 ? -7.458 -4.952 5.989 1.00 89.00 93 PHE A CA 1
ATOM 690 C C . PHE A 1 93 ? -6.507 -4.590 4.848 1.00 89.00 93 PHE A C 1
ATOM 692 O O . PHE A 1 93 ? -6.574 -5.186 3.779 1.00 89.00 93 PHE A O 1
ATOM 699 N N . PHE A 1 94 ? -5.589 -3.649 5.066 1.00 87.94 94 PHE A N 1
ATOM 700 C CA . PHE A 1 94 ? -4.637 -3.222 4.039 1.00 87.94 94 PHE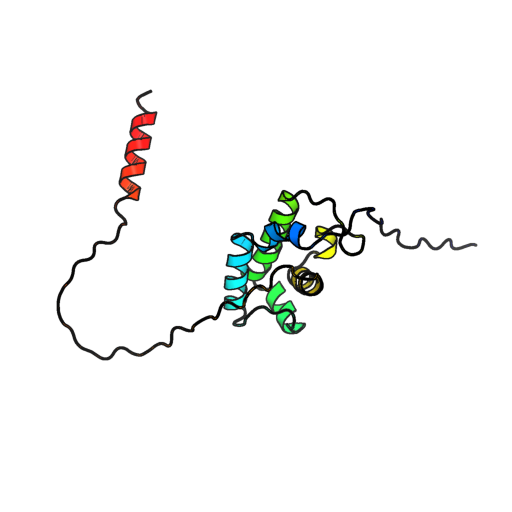 A CA 1
ATOM 701 C C . PHE A 1 94 ? -3.533 -4.251 3.757 1.00 87.94 94 PHE A C 1
ATOM 703 O O . PHE A 1 94 ? -2.851 -4.155 2.741 1.00 87.94 94 PHE A O 1
ATOM 710 N N . GLY A 1 95 ? -3.400 -5.281 4.593 1.00 88.69 95 GLY A N 1
ATOM 711 C CA . GLY A 1 95 ? -2.458 -6.372 4.382 1.00 88.69 95 GLY A CA 1
ATOM 712 C C . GLY A 1 95 ? -1.007 -5.987 4.676 1.00 88.69 95 GLY A C 1
ATOM 713 O O . GLY A 1 95 ? -0.724 -4.993 5.336 1.00 88.69 95 GLY A O 1
ATOM 714 N N . THR A 1 96 ? -0.078 -6.827 4.216 1.00 87.56 96 THR A N 1
ATOM 715 C CA . THR A 1 96 ? 1.351 -6.761 4.580 1.00 87.56 96 THR A CA 1
ATOM 716 C C . THR A 1 96 ? 2.280 -6.444 3.406 1.00 87.56 96 THR A C 1
ATOM 718 O O . THR A 1 96 ? 3.496 -6.506 3.564 1.00 87.56 96 THR A O 1
ATOM 721 N N . SER A 1 97 ? 1.733 -6.160 2.223 1.00 89.38 97 SER A N 1
ATOM 722 C CA . SER A 1 97 ? 2.491 -5.815 1.016 1.00 89.38 97 SER A CA 1
ATOM 723 C C . SER A 1 97 ? 1.886 -4.599 0.328 1.00 89.38 97 SER A C 1
ATOM 725 O O . SER A 1 97 ? 0.698 -4.309 0.496 1.00 89.38 97 SER A O 1
ATOM 727 N N . ILE A 1 98 ? 2.685 -3.914 -0.495 1.00 91.06 98 ILE A N 1
ATOM 728 C CA . ILE A 1 98 ? 2.192 -2.775 -1.270 1.00 91.06 98 ILE A CA 1
ATOM 729 C C . ILE A 1 98 ? 1.111 -3.208 -2.268 1.00 91.06 98 ILE A C 1
ATOM 731 O O . ILE A 1 98 ? 0.113 -2.508 -2.412 1.00 91.06 98 ILE A O 1
ATOM 735 N N . SER A 1 99 ? 1.226 -4.386 -2.887 1.00 91.44 99 SER A N 1
ATOM 736 C CA . SER A 1 99 ? 0.186 -4.916 -3.774 1.00 91.44 99 SER A CA 1
ATOM 737 C C . SER A 1 99 ? -1.140 -5.203 -3.064 1.00 91.44 99 SER A C 1
ATOM 739 O O . SER A 1 99 ? -2.201 -4.899 -3.615 1.00 91.44 99 SER A O 1
ATOM 741 N N . ALA A 1 100 ? -1.102 -5.764 -1.850 1.00 90.06 100 ALA A N 1
ATOM 742 C CA . ALA A 1 100 ? -2.295 -6.000 -1.041 1.00 90.06 100 ALA A CA 1
ATOM 743 C C . ALA A 1 100 ? -2.920 -4.673 -0.602 1.00 90.06 100 ALA A C 1
ATOM 745 O O . ALA A 1 100 ? -4.124 -4.482 -0.773 1.00 90.06 100 ALA A O 1
ATOM 746 N N . PHE A 1 101 ? -2.091 -3.731 -0.146 1.00 91.06 101 PHE A N 1
ATOM 747 C CA . PHE A 1 101 ? -2.518 -2.380 0.200 1.00 91.06 101 PHE A CA 1
ATOM 748 C C . PHE A 1 101 ? -3.204 -1.700 -0.979 1.00 91.06 101 PHE A C 1
ATOM 750 O O . PHE A 1 101 ? -4.293 -1.158 -0.820 1.00 91.06 101 PHE A O 1
ATOM 757 N N . TRP A 1 102 ? -2.605 -1.771 -2.168 1.00 90.12 102 TRP A N 1
ATOM 758 C CA . TRP A 1 102 ? -3.146 -1.136 -3.361 1.00 90.12 102 TRP A CA 1
ATOM 759 C C . TRP A 1 102 ? -4.480 -1.765 -3.771 1.00 90.12 102 TRP A C 1
ATOM 761 O O . TRP A 1 102 ? -5.463 -1.053 -3.969 1.00 90.12 102 TRP A O 1
ATOM 771 N N . LYS A 1 103 ? -4.560 -3.105 -3.820 1.00 89.12 103 LYS A N 1
ATOM 772 C CA . LYS A 1 103 ? -5.809 -3.827 -4.121 1.00 89.12 103 LYS A CA 1
ATOM 773 C C . LYS A 1 103 ? -6.914 -3.482 -3.125 1.00 89.12 103 LYS A C 1
ATOM 775 O O . LYS A 1 103 ? -8.009 -3.115 -3.540 1.00 89.12 103 LYS A O 1
ATOM 780 N N . ASN A 1 104 ? -6.629 -3.570 -1.830 1.00 89.19 104 ASN A N 1
ATOM 781 C CA . ASN A 1 104 ? -7.635 -3.391 -0.787 1.00 89.19 104 ASN A CA 1
ATOM 782 C C . ASN A 1 104 ? -8.020 -1.914 -0.628 1.00 89.19 104 ASN A C 1
ATOM 784 O O . ASN A 1 104 ? -9.202 -1.600 -0.507 1.00 89.19 104 ASN A O 1
ATOM 788 N N . GLY A 1 105 ? -7.064 -0.990 -0.742 1.00 85.19 105 GLY A N 1
ATOM 789 C CA . GLY A 1 105 ? -7.330 0.450 -0.761 1.00 85.19 105 GLY A CA 1
ATOM 790 C C . GLY A 1 105 ? -8.200 0.885 -1.928 1.00 85.19 105 GLY A C 1
ATOM 791 O O . GLY A 1 105 ? -9.071 1.724 -1.749 1.00 85.19 105 GLY A O 1
ATOM 792 N N . CYS A 1 106 ? -8.069 0.239 -3.083 1.00 84.69 106 CYS A N 1
ATOM 793 C CA . CYS A 1 106 ? -8.957 0.468 -4.218 1.00 84.69 106 CYS A CA 1
ATOM 794 C C . CYS A 1 106 ? -10.385 -0.062 -4.031 1.00 84.69 106 CYS A C 1
ATOM 796 O O . CYS A 1 106 ? -11.292 0.370 -4.739 1.00 84.69 106 CYS A O 1
ATOM 798 N N . THR A 1 107 ? -10.597 -0.993 -3.097 1.00 80.94 107 THR A N 1
ATOM 799 C CA . THR A 1 107 ? -11.940 -1.475 -2.726 1.00 80.94 107 THR A CA 1
ATOM 800 C C . THR A 1 107 ? -12.567 -0.675 -1.592 1.00 80.94 107 THR A C 1
ATOM 802 O O . THR A 1 107 ? -13.779 -0.745 -1.392 1.00 80.94 107 THR A O 1
ATOM 805 N N . PHE A 1 108 ? -11.760 0.091 -0.857 1.00 74.81 108 PHE A N 1
ATOM 806 C CA . PHE A 1 108 ? -12.250 0.958 0.197 1.00 74.81 108 PHE A CA 1
ATOM 807 C C . PHE A 1 108 ? -12.726 2.279 -0.426 1.00 74.81 108 PHE A C 1
ATOM 809 O O . PHE A 1 108 ? -11.957 2.918 -1.146 1.00 74.81 108 PHE A O 1
ATOM 816 N N . PRO A 1 109 ? -13.990 2.689 -0.224 1.00 56.47 109 PRO A N 1
ATOM 817 C CA . PRO A 1 109 ? -14.549 3.833 -0.931 1.00 56.47 109 PRO A CA 1
ATOM 818 C C . PRO A 1 109 ? -13.743 5.102 -0.606 1.00 56.47 109 PRO A C 1
ATOM 820 O O . PRO A 1 109 ? -13.631 5.465 0.565 1.00 56.47 109 PRO A O 1
ATOM 823 N N . PRO A 1 110 ? -13.176 5.799 -1.606 1.00 53.34 110 PRO A N 1
ATOM 824 C CA . PRO A 1 110 ? -12.443 7.031 -1.356 1.00 53.34 110 PRO A CA 1
ATOM 825 C C . PRO A 1 110 ? -13.420 8.156 -0.985 1.00 53.34 110 PRO A C 1
ATOM 827 O O . PRO A 1 110 ? -14.393 8.390 -1.699 1.00 53.34 110 PRO A O 1
ATOM 830 N N . THR A 1 111 ? -13.154 8.915 0.085 1.00 46.47 111 THR A N 1
ATOM 831 C CA . THR A 1 111 ? -13.766 10.255 0.260 1.00 46.47 111 THR A CA 1
ATOM 832 C C . THR A 1 111 ? -13.118 11.311 -0.623 1.00 46.47 111 THR A C 1
ATOM 834 O O . THR A 1 111 ? -13.663 12.399 -0.782 1.00 46.47 111 THR A O 1
ATOM 837 N N . THR A 1 112 ? -11.975 11.005 -1.221 1.00 41.81 112 THR A N 1
ATOM 838 C CA . THR A 1 112 ? -11.243 11.924 -2.077 1.00 41.81 112 THR A CA 1
ATOM 839 C C . THR A 1 112 ? -10.782 11.172 -3.307 1.00 41.81 112 THR A C 1
ATOM 841 O O . THR A 1 112 ? -9.893 10.326 -3.267 1.00 41.81 112 THR A O 1
ATOM 844 N N . THR A 1 113 ? -11.408 11.493 -4.435 1.00 38.66 113 THR A N 1
ATOM 845 C CA . THR A 1 113 ? -10.796 11.339 -5.748 1.00 38.66 113 THR A CA 1
ATOM 846 C C . THR A 1 113 ? -9.384 11.914 -5.651 1.00 38.66 113 THR A C 1
ATOM 848 O O . THR A 1 113 ? -9.227 13.133 -5.578 1.00 38.66 113 THR A O 1
ATOM 851 N N . ILE A 1 114 ? -8.356 11.062 -5.607 1.00 41.53 114 ILE A N 1
ATOM 852 C CA . ILE A 1 114 ? -6.986 11.498 -5.872 1.00 41.53 114 ILE A CA 1
ATOM 853 C C . ILE A 1 114 ? -7.036 11.989 -7.314 1.00 41.53 114 ILE A C 1
ATOM 855 O O . ILE A 1 114 ? -7.106 11.189 -8.248 1.00 41.53 114 ILE A O 1
ATOM 859 N N . ALA A 1 115 ? -7.151 13.304 -7.500 1.00 30.94 115 ALA A N 1
ATOM 860 C CA . ALA A 1 115 ? -7.159 13.882 -8.828 1.00 30.94 115 ALA A CA 1
ATOM 861 C C . ALA A 1 115 ? -5.859 13.433 -9.513 1.00 30.94 115 ALA A C 1
ATOM 863 O O . ALA A 1 115 ? -4.787 13.597 -8.921 1.00 30.94 115 ALA A O 1
ATOM 864 N N . PRO A 1 116 ? -5.922 12.833 -10.713 1.00 33.34 116 PRO A N 1
ATOM 865 C CA . PRO A 1 116 ? -4.720 12.453 -11.428 1.00 33.34 116 PRO A CA 1
ATOM 866 C C . PRO A 1 116 ? -3.896 13.720 -11.636 1.00 33.34 116 PRO A C 1
ATOM 868 O O . PRO A 1 116 ? -4.351 14.669 -12.275 1.00 33.34 116 PRO A O 1
ATOM 871 N N . THR A 1 117 ? -2.689 13.759 -11.081 1.00 35.00 117 THR A N 1
ATOM 872 C CA . THR A 1 117 ? -1.719 14.785 -11.435 1.00 35.00 117 THR A CA 1
ATOM 873 C C . THR A 1 117 ? -1.414 14.595 -12.912 1.00 35.00 117 THR A C 1
ATOM 875 O O . THR A 1 117 ? -0.762 13.634 -13.321 1.00 35.00 117 THR A O 1
ATOM 878 N N . THR A 1 118 ? -1.941 15.497 -13.738 1.00 32.34 118 THR A N 1
ATOM 879 C CA . THR A 1 118 ? -1.528 15.682 -15.126 1.00 32.34 118 THR A CA 1
ATOM 880 C C . THR A 1 118 ? -0.023 15.919 -15.129 1.00 32.34 118 THR A C 1
ATOM 882 O O . THR A 1 118 ? 0.454 17.027 -14.893 1.00 32.34 118 THR A O 1
ATOM 885 N N . SER A 1 119 ? 0.730 14.843 -15.344 1.00 39.78 119 SER A N 1
ATOM 886 C CA . SER A 1 119 ? 2.153 14.886 -15.634 1.00 39.78 119 SER A CA 1
ATOM 887 C C . SER A 1 119 ? 2.300 15.506 -17.014 1.00 39.78 119 SER A C 1
ATOM 889 O O . SER A 1 119 ? 2.077 14.860 -18.038 1.00 39.78 119 SER A O 1
ATOM 891 N N . ILE A 1 120 ? 2.596 16.800 -17.048 1.00 37.91 120 ILE A N 1
ATOM 892 C CA . ILE A 1 120 ? 3.017 17.451 -18.279 1.00 37.91 120 ILE A CA 1
ATOM 893 C C . ILE A 1 120 ? 4.459 16.998 -18.496 1.00 37.91 120 ILE A C 1
ATOM 895 O O . ILE A 1 120 ? 5.366 17.404 -17.770 1.00 37.91 120 ILE A O 1
ATOM 899 N N . ALA A 1 121 ? 4.667 16.111 -19.465 1.00 40.31 121 ALA A N 1
ATOM 900 C CA . ALA A 1 121 ? 5.998 15.745 -19.918 1.00 40.31 121 ALA A CA 1
ATOM 901 C C . ALA A 1 121 ? 6.752 17.013 -20.367 1.00 40.31 121 ALA A C 1
ATOM 903 O O . ALA A 1 121 ? 6.224 17.758 -21.202 1.00 40.31 121 ALA A O 1
ATOM 904 N N . PRO A 1 122 ? 7.983 17.282 -19.895 1.00 38.97 122 PRO A N 1
ATOM 905 C CA . PRO A 1 122 ? 8.822 18.271 -20.545 1.00 38.97 122 PRO A CA 1
ATOM 906 C C . PRO A 1 122 ? 9.272 17.677 -21.882 1.00 38.97 122 PRO A C 1
ATOM 908 O O . PRO A 1 122 ? 10.154 16.821 -21.942 1.00 38.97 122 PRO A O 1
ATOM 911 N N . THR A 1 123 ? 8.631 18.111 -22.968 1.00 40.69 123 THR A N 1
ATOM 912 C CA . THR A 1 123 ? 9.105 17.819 -24.321 1.00 40.69 123 THR A CA 1
ATOM 913 C C . THR A 1 123 ? 10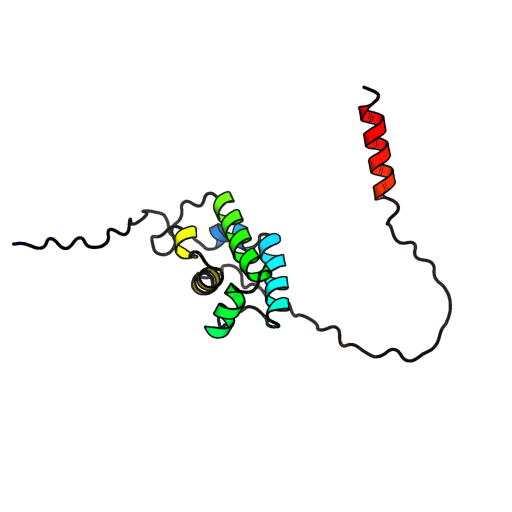.466 18.480 -24.484 1.00 40.69 123 THR A C 1
ATOM 915 O O . THR A 1 123 ? 10.596 19.702 -24.422 1.00 40.69 123 THR A O 1
ATOM 918 N N . THR A 1 124 ? 11.491 17.654 -24.662 1.00 44.53 124 THR A N 1
ATOM 919 C CA . THR A 1 124 ? 12.842 18.068 -25.019 1.00 44.53 124 THR A CA 1
ATOM 920 C C . THR A 1 124 ? 12.809 18.705 -26.408 1.00 44.53 124 THR A C 1
ATOM 922 O O . THR A 1 124 ? 12.839 18.009 -27.419 1.00 44.53 124 THR A O 1
ATOM 925 N N . ALA A 1 125 ? 12.730 20.034 -26.465 1.00 41.34 125 ALA A N 1
ATOM 926 C CA . ALA A 1 125 ? 13.040 20.786 -27.672 1.00 41.34 125 ALA A CA 1
ATOM 927 C C . ALA A 1 125 ? 14.532 21.152 -27.660 1.00 41.34 125 ALA A C 1
ATOM 929 O O . ALA A 1 125 ? 15.038 21.817 -26.757 1.00 41.34 125 ALA A O 1
ATOM 930 N N . LEU A 1 126 ? 15.220 20.646 -28.678 1.00 46.59 126 LEU A N 1
ATOM 931 C CA . LEU A 1 126 ? 16.617 20.853 -29.040 1.00 46.59 126 LEU A CA 1
ATOM 932 C C . LEU A 1 126 ? 16.980 22.356 -29.133 1.00 46.59 126 LEU A C 1
ATOM 934 O O . LEU A 1 126 ? 16.308 23.077 -29.870 1.00 46.59 126 LEU A O 1
ATOM 938 N N . PRO A 1 127 ? 18.044 22.854 -28.470 1.00 39.50 127 PRO A N 1
ATOM 939 C CA . PRO A 1 127 ? 18.458 24.244 -28.627 1.00 39.50 127 PRO A CA 1
ATOM 940 C C . PRO A 1 127 ? 19.475 24.402 -29.768 1.00 39.50 127 PRO A C 1
ATOM 942 O O . PRO A 1 127 ? 20.639 24.025 -29.641 1.00 39.50 127 PRO A O 1
ATOM 945 N N . THR A 1 128 ? 19.064 25.034 -30.870 1.00 44.34 128 THR A N 1
ATOM 946 C CA . THR A 1 128 ? 19.991 25.622 -31.850 1.00 44.34 128 THR A CA 1
ATOM 947 C C . THR A 1 128 ? 20.163 27.123 -31.599 1.00 44.34 128 THR A C 1
ATOM 949 O O . THR A 1 128 ? 19.268 27.912 -31.880 1.00 44.34 128 THR A O 1
ATOM 952 N N . THR A 1 129 ? 21.358 27.480 -31.113 1.00 37.12 129 THR A N 1
ATOM 953 C CA . THR A 1 129 ? 22.161 28.694 -31.405 1.00 37.12 129 THR A CA 1
ATOM 954 C C . THR A 1 129 ? 21.554 30.106 -31.289 1.00 37.12 129 THR A C 1
ATOM 956 O O . THR A 1 129 ? 20.791 30.525 -32.153 1.00 37.12 129 THR A O 1
ATOM 959 N N . LYS A 1 130 ? 22.128 30.914 -30.372 1.00 37.84 130 LYS A N 1
ATOM 960 C CA . LYS A 1 130 ? 22.928 32.159 -30.608 1.00 37.84 130 LYS A CA 1
ATOM 961 C C . LYS A 1 130 ? 22.691 33.221 -29.494 1.00 37.84 130 LYS A C 1
ATOM 963 O O . LYS A 1 130 ? 21.576 33.306 -28.991 1.00 37.84 130 LYS A O 1
ATOM 968 N N . PRO A 1 131 ? 23.718 33.989 -29.048 1.00 52.88 131 PRO A N 1
ATOM 969 C CA . PRO A 1 131 ? 23.731 34.631 -27.733 1.00 52.88 131 PRO A CA 1
ATOM 970 C C . PRO A 1 131 ? 23.262 36.088 -27.777 1.00 52.88 131 PRO A C 1
ATOM 972 O O . PRO A 1 131 ? 23.499 36.778 -28.766 1.00 52.88 131 PRO A O 1
ATOM 975 N N . SER A 1 132 ? 22.704 36.586 -26.670 1.00 35.91 132 SER A N 1
ATOM 976 C CA . SER A 1 132 ? 22.781 38.013 -26.343 1.00 35.91 132 SER A CA 1
ATOM 977 C C . SER A 1 132 ? 22.449 38.293 -24.872 1.00 35.91 132 SER A C 1
ATOM 979 O O . SER A 1 132 ? 21.355 38.000 -24.409 1.00 35.91 132 SER A O 1
ATOM 981 N N . HIS A 1 133 ? 23.442 38.854 -24.182 1.00 38.47 133 HIS A N 1
ATOM 982 C CA . HIS A 1 133 ? 23.379 39.853 -23.111 1.00 38.47 133 HIS A CA 1
ATOM 983 C C . HIS A 1 133 ? 22.438 39.670 -21.901 1.00 38.47 133 HIS A C 1
ATOM 985 O O . HIS A 1 133 ? 21.236 39.882 -21.965 1.00 38.47 133 HIS A O 1
ATOM 991 N N . SER A 1 134 ? 23.108 39.511 -20.751 1.00 42.38 134 SER A N 1
ATOM 992 C CA . SER A 1 134 ? 22.896 40.273 -19.510 1.00 42.38 134 SER A CA 1
ATOM 993 C C . SER A 1 134 ? 21.521 40.205 -18.835 1.00 42.38 134 SER A C 1
ATOM 995 O O . SER A 1 134 ? 20.621 40.967 -19.160 1.00 42.38 134 SER A O 1
ATOM 997 N N . SER A 1 135 ? 21.435 39.434 -17.747 1.00 41.78 135 SER A N 1
ATOM 998 C CA . SER A 1 135 ? 21.070 40.023 -16.453 1.00 41.78 135 SER A CA 1
ATOM 999 C C . SER A 1 135 ? 21.426 39.088 -15.299 1.00 41.78 135 SER A C 1
ATOM 1001 O O . SER A 1 135 ? 21.135 37.895 -15.311 1.00 41.78 135 SER A O 1
ATOM 1003 N N . PHE A 1 136 ? 22.103 39.660 -14.313 1.00 47.59 136 PHE A N 1
ATOM 1004 C CA . PHE A 1 136 ? 22.531 39.044 -13.065 1.00 47.59 136 PHE A CA 1
ATOM 1005 C C . PHE A 1 136 ? 21.300 38.655 -12.222 1.00 47.59 136 PHE A C 1
ATOM 1007 O O . PHE A 1 136 ? 20.502 39.520 -11.858 1.00 47.59 136 PHE A O 1
ATOM 1014 N N . HIS A 1 137 ? 21.162 37.381 -11.849 1.00 41.91 137 HIS A N 1
ATOM 1015 C CA . HIS A 1 137 ? 20.325 36.987 -10.714 1.00 41.91 137 HIS A CA 1
ATOM 1016 C C . HIS A 1 137 ? 21.095 35.999 -9.840 1.00 41.91 137 HIS A C 1
ATOM 1018 O O . HIS A 1 137 ? 21.476 34.910 -10.263 1.00 41.91 137 HIS A O 1
ATOM 1024 N N . ILE A 1 138 ? 21.408 36.466 -8.637 1.00 55.25 138 ILE A N 1
ATOM 1025 C CA . ILE A 1 138 ? 22.253 35.815 -7.640 1.00 55.25 138 ILE A CA 1
ATOM 1026 C C . ILE A 1 138 ? 21.444 34.673 -6.996 1.00 55.25 138 ILE A C 1
ATOM 1028 O O . ILE A 1 138 ? 20.330 34.929 -6.540 1.00 55.25 138 ILE A O 1
ATOM 1032 N N . PRO A 1 139 ? 21.958 33.431 -6.918 1.00 41.19 139 PRO A N 1
ATOM 1033 C CA . PRO A 1 139 ? 21.275 32.351 -6.214 1.00 41.19 139 PRO A CA 1
ATOM 1034 C C . PRO A 1 139 ? 21.400 32.517 -4.689 1.00 41.19 139 PRO A C 1
ATOM 1036 O O . PRO A 1 139 ? 22.492 32.700 -4.151 1.00 41.19 139 PRO A O 1
ATOM 1039 N N . SER A 1 140 ? 20.267 32.409 -3.990 1.00 52.22 140 SER A N 1
ATOM 1040 C CA . SER A 1 140 ? 20.066 32.583 -2.539 1.00 52.22 140 SER A CA 1
ATOM 1041 C C . SER A 1 140 ? 20.739 31.539 -1.624 1.00 52.22 140 SER A C 1
ATOM 1043 O O . SER A 1 140 ? 20.216 31.216 -0.560 1.00 52.22 140 SER A O 1
ATOM 1045 N N . PHE A 1 141 ? 21.914 31.019 -1.977 1.00 48.78 141 PHE A N 1
ATOM 1046 C CA . PHE A 1 141 ? 22.633 30.023 -1.167 1.00 48.78 141 PHE A CA 1
ATOM 1047 C C . PHE A 1 141 ? 23.468 30.610 -0.013 1.00 48.78 141 PHE A C 1
ATOM 1049 O O . PHE A 1 141 ? 24.038 29.857 0.771 1.00 48.78 141 PHE A O 1
ATOM 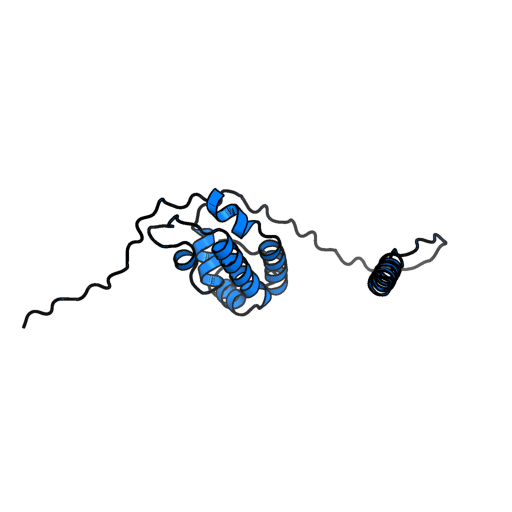1056 N N . VAL A 1 142 ? 23.519 31.938 0.145 1.00 48.75 142 VAL A N 1
ATOM 1057 C CA . VAL A 1 142 ? 24.337 32.605 1.183 1.00 48.75 142 VAL A CA 1
ATOM 1058 C C . VAL A 1 142 ? 23.583 32.806 2.511 1.00 48.75 142 VAL A C 1
ATOM 1060 O O . VAL A 1 142 ? 24.199 33.083 3.536 1.00 48.75 142 VAL A O 1
ATOM 1063 N N . LEU A 1 143 ? 22.255 32.629 2.548 1.00 48.38 143 LEU A N 1
ATOM 1064 C CA . LEU A 1 143 ? 21.473 32.973 3.745 1.00 48.38 143 LEU A CA 1
ATOM 1065 C C . LEU A 1 143 ? 21.512 31.912 4.862 1.00 48.38 143 LEU A C 1
ATOM 1067 O O . LEU A 1 143 ? 21.316 32.250 6.027 1.00 48.38 143 LEU A O 1
A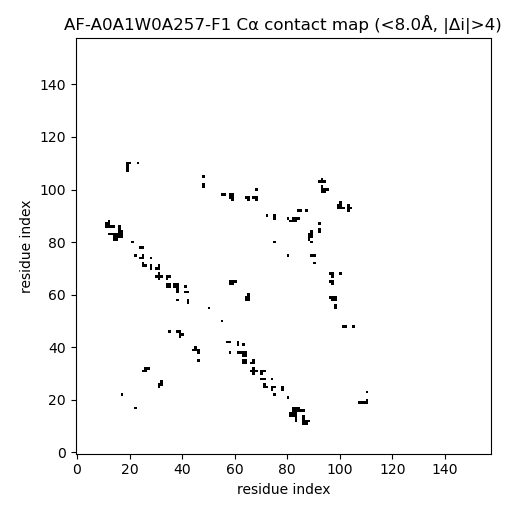TOM 1071 N N . PHE A 1 144 ? 21.782 30.643 4.543 1.00 45.69 144 PHE A N 1
ATOM 1072 C CA . PHE A 1 144 ? 21.718 29.565 5.542 1.00 45.69 144 PHE A CA 1
ATOM 1073 C C . PHE A 1 144 ? 23.005 29.391 6.356 1.00 45.69 144 PHE A C 1
ATOM 1075 O O . PHE A 1 144 ? 22.942 29.043 7.534 1.00 45.69 144 PHE A O 1
ATOM 1082 N N . THR A 1 145 ? 24.173 29.683 5.785 1.00 51.38 145 THR A N 1
ATOM 1083 C CA . THR A 1 145 ? 25.456 29.535 6.491 1.00 51.38 145 THR A CA 1
ATOM 1084 C C . THR A 1 145 ? 25.699 30.634 7.526 1.00 51.38 145 THR A C 1
ATOM 1086 O O . THR A 1 145 ? 26.327 30.365 8.545 1.00 51.38 145 THR A O 1
ATOM 1089 N N . ALA A 1 146 ? 25.149 31.839 7.341 1.00 49.72 146 ALA A N 1
ATOM 1090 C CA . ALA A 1 146 ? 25.274 32.919 8.323 1.00 49.72 146 ALA A CA 1
ATOM 1091 C C . ALA A 1 146 ? 24.431 32.680 9.593 1.00 49.72 146 ALA A C 1
ATOM 1093 O O . ALA A 1 146 ? 24.858 33.037 10.690 1.00 49.72 146 ALA A O 1
ATOM 1094 N N . LEU A 1 147 ? 23.266 32.027 9.473 1.00 51.12 147 LEU A N 1
ATOM 1095 C CA . LEU A 1 147 ? 22.386 31.770 10.620 1.00 51.12 147 LEU A CA 1
ATOM 1096 C C . LEU A 1 147 ? 22.964 30.714 11.581 1.00 51.12 147 LEU A C 1
ATOM 1098 O O . LEU A 1 147 ? 22.760 30.801 12.791 1.00 51.12 147 LEU A O 1
ATOM 1102 N N . LEU A 1 148 ? 23.722 29.744 11.055 1.00 52.41 148 LEU A N 1
ATOM 1103 C CA . LEU A 1 148 ? 24.321 28.677 11.862 1.00 52.41 148 LEU A CA 1
ATOM 1104 C C . LEU A 1 148 ? 25.465 29.190 12.756 1.00 52.41 148 LEU A C 1
ATOM 1106 O O . LEU A 1 148 ? 25.636 28.713 13.875 1.00 52.41 148 LEU A O 1
ATOM 1110 N N . VAL A 1 149 ? 26.220 30.195 12.293 1.00 56.91 149 VAL A N 1
ATOM 1111 C CA . VAL A 1 149 ? 27.333 30.782 13.062 1.00 56.91 149 VAL A CA 1
ATOM 1112 C C . VAL A 1 149 ? 26.818 31.616 14.241 1.00 56.91 149 VAL A C 1
ATOM 1114 O O . VAL A 1 149 ? 27.397 31.564 15.322 1.00 56.91 149 VAL A O 1
ATOM 1117 N N . VAL A 1 150 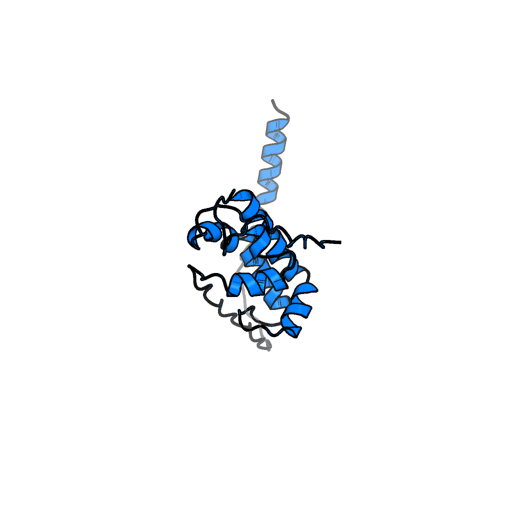? 25.694 32.324 14.085 1.00 54.28 150 VAL A N 1
ATOM 1118 C CA . VAL A 1 150 ? 25.113 33.149 15.163 1.00 54.28 150 VAL A CA 1
ATOM 1119 C C . VAL A 1 150 ? 24.570 32.291 16.312 1.00 54.28 150 VAL A C 1
ATOM 1121 O O . VAL A 1 150 ? 24.746 32.648 17.475 1.00 54.28 150 VAL A O 1
ATOM 1124 N N . GLN A 1 151 ? 23.975 31.131 16.016 1.00 51.09 151 GLN A N 1
ATOM 1125 C CA . GLN A 1 151 ? 23.505 30.208 17.059 1.00 51.09 151 GLN A CA 1
ATOM 1126 C C . GLN A 1 151 ? 24.667 29.567 17.832 1.00 51.09 151 GLN A C 1
ATOM 1128 O O . GLN A 1 151 ? 24.565 29.386 19.043 1.00 51.09 151 GLN A O 1
ATOM 1133 N N . LEU A 1 152 ? 25.794 29.283 17.167 1.00 49.91 152 LEU A N 1
ATOM 1134 C CA . LEU A 1 152 ? 26.957 28.684 17.826 1.00 49.91 152 LEU A CA 1
ATOM 1135 C C . LEU A 1 152 ? 27.643 29.656 18.803 1.00 49.91 152 LEU A C 1
ATOM 1137 O O . LEU A 1 152 ? 28.103 29.237 19.860 1.00 49.91 152 LEU A O 1
ATOM 1141 N N . VAL A 1 153 ? 27.681 30.954 18.483 1.00 56.84 153 VAL A N 1
ATOM 1142 C CA . VAL A 1 153 ? 28.297 31.970 19.356 1.00 56.84 153 VAL A CA 1
ATOM 1143 C C . VAL A 1 153 ? 27.439 32.253 20.596 1.00 56.84 153 VAL A C 1
ATOM 1145 O O . VAL A 1 153 ? 27.992 32.493 21.667 1.00 56.84 153 VAL A O 1
ATOM 1148 N N . LEU A 1 154 ? 26.106 32.166 20.499 1.00 52.34 154 LEU A N 1
ATOM 1149 C CA . LEU A 1 154 ? 25.223 32.414 21.647 1.00 52.34 154 LEU A CA 1
ATOM 1150 C C . LEU A 1 154 ? 25.280 31.309 22.715 1.00 52.34 154 LEU A C 1
ATOM 1152 O O . LEU A 1 154 ? 25.087 31.599 23.891 1.00 52.34 154 LEU A O 1
ATOM 1156 N N . VAL A 1 155 ? 25.559 30.061 22.324 1.00 54.88 155 VAL A N 1
ATOM 1157 C CA . VAL A 1 155 ? 25.621 28.916 23.254 1.00 54.88 155 VAL A CA 1
ATOM 1158 C C . VAL A 1 155 ? 26.933 28.879 24.046 1.00 54.88 155 VAL A C 1
ATOM 1160 O O . VAL A 1 155 ? 26.969 28.327 25.137 1.00 54.88 155 VAL A O 1
ATOM 1163 N N . VAL A 1 156 ? 28.008 29.489 23.540 1.00 55.31 156 VAL A N 1
ATOM 1164 C CA . VAL A 1 156 ? 29.312 29.530 24.234 1.00 55.31 156 VAL A CA 1
ATOM 1165 C C . VAL A 1 156 ? 29.402 30.692 25.238 1.00 55.31 156 VAL A C 1
ATOM 1167 O O . VAL A 1 156 ? 30.290 30.705 26.085 1.00 55.31 156 VAL A O 1
ATOM 1170 N N . ALA A 1 157 ? 28.493 31.667 25.162 1.00 55.41 157 ALA A N 1
ATOM 1171 C CA . ALA A 1 157 ? 28.523 32.881 25.979 1.00 55.41 157 ALA A CA 1
ATOM 1172 C C . ALA A 1 157 ? 27.556 32.877 27.186 1.00 55.41 157 ALA A C 1
ATOM 1174 O O . ALA A 1 157 ? 27.397 33.926 27.814 1.00 55.41 157 ALA A O 1
ATOM 1175 N N . TYR A 1 158 ? 26.932 31.738 27.510 1.00 48.53 158 TYR A N 1
ATOM 1176 C CA . TYR A 1 158 ? 26.081 31.548 28.696 1.00 48.53 158 TYR A CA 1
ATOM 1177 C C . TYR A 1 158 ? 26.649 30.500 29.651 1.00 48.53 158 TYR A C 1
ATOM 1179 O O . TYR A 1 158 ? 27.126 29.453 29.162 1.00 48.53 158 TYR A O 1
#

Nearest PDB structures (foldseek):
  6ddq-assembly1_A-2  TM=2.110E-01  e=7.312E+00  Homo sapiens

Radius of gyration: 24.68 Å; Cα contacts (8 Å, |Δi|>4): 127; chains: 1; bounding box: 47×81×60 Å

Secondary structure (DSSP, 8-state):
---------------PBPPHHHHHHHHS-HHHHHHHHHHHHHHTS---TT--HHHHHHHTT-HHHHHHHHHHHHHHHHHT---BBTTB-HHHHH-SSHHHHHHHHHHSPPSS---------------------------STTHHHHHHHHHHHHHH--

Foldseek 3Di:
DDPPDPDPCPPQQPFAADDQVLLVQLCPPPQLVVLQVVLCVVLVHHQDLPDDPVSLVVLQVDVSLQSNVVSSVVRLVVSPDRHAHVRHRPDVQCDDTSSSVSNSVSVRDHPDDPPPPPPPDPPDDDDDDDDDDDDDDDDPPPPPVVVVVVVVVVVVVD

Mean predicted aligned error: 16.66 Å

Sequence (158 aa):
MKIIGLLPFVPFVTGTECVPVELGPAYESTAVNNYIAACGKDLGMNLTCSMTNDQLAIMDKTPNCEQIFISFQTALNQTNLKCTINGVTPLTFFGTSISAFWKNGCTFPPTTTIAPTTSIAPTTALPTTKPSHSSFHIPSFVLFTALLVVQLVLVVAY

Organism: NCBI:txid74557

Solvent-accessible surface area (backbone atoms only — not comparable to full-atom values): 9908 Å² total; per-residue (Å²): 137,84,84,78,78,80,69,85,82,72,81,73,51,92,48,56,72,60,53,46,74,79,50,40,67,26,64,66,29,68,65,24,52,53,21,50,56,46,24,22,59,76,70,73,43,84,85,59,84,80,65,49,73,68,57,34,58,50,41,64,72,34,72,45,32,43,47,25,43,54,40,30,54,51,37,47,65,72,65,68,73,71,39,10,50,96,49,31,46,58,68,66,56,30,48,93,44,39,42,45,28,50,57,40,51,61,70,46,73,70,81,60,80,76,71,79,76,81,77,75,76,84,76,87,74,84,87,81,87,86,88,81,81,88,80,93,77,84,78,83,75,68,65,64,66,57,57,56,54,56,57,57,57,59,65,74,75,108

pLDDT: mean 70.15, std 20.71, range [30.94, 93.31]